Protein AF-A0A1E5QBR5-F1 (afdb_monomer_lite)

Radius of gyration: 16.61 Å; chains: 1; bounding box: 37×44×38 Å

Sequence (109 aa):
MLEKQGECTPYEKFAKGKNKALWAAMSADKEYLSYIQCTQPVDTIKASKIINVETKCDLKSGRCVARCGYDNGVTFNLRVKGSCETADRQKIDCQNDPKLCVATCEIYE

pLDDT: mean 74.71, std 17.91, range [34.16, 95.06]

Secondary structure (DSSP, 8-state):
-PPPTT----HHHHHHHHTTS-EEEE-TT--EEEEE-TTS-HHHHHT--EEEEEEEEETTTTEEEEEEEETTS-EEEEEEEEEEEETTSSEEE-SS-GGG--EEEEE--

Foldseek 3Di:
DDDDPPDDDDPVVVLVVPLVPFDFPADPPGDRWFGDRPPDDPVNVVPWAFFKWFKDADPVQQKIKIWTATPVGDIGIDIASWDKAAPVRGMDGQNVPSVSRDMDTDHDD

Structure (mmCIF, N/CA/C/O backbone):
data_AF-A0A1E5QBR5-F1
#
_entry.id   AF-A0A1E5QBR5-F1
#
loop_
_atom_site.group_PDB
_atom_site.id
_atom_site.type_symbol
_atom_site.label_atom_id
_atom_site.label_alt_id
_atom_site.label_comp_id
_atom_site.label_asym_id
_atom_site.label_entity_id
_atom_site.label_seq_id
_atom_site.pdbx_PDB_ins_code
_atom_site.Cartn_x
_atom_site.Cartn_y
_atom_site.Cartn_z
_atom_site.occupancy
_atom_site.B_iso_or_equiv
_atom_site.auth_seq_id
_atom_site.auth_comp_id
_atom_site.auth_asym_id
_atom_site.auth_atom_id
_atom_site.pdbx_PDB_model_num
ATOM 1 N N . MET A 1 1 ? 16.473 -16.269 -10.681 1.00 39.62 1 MET A N 1
ATOM 2 C CA . MET A 1 1 ? 16.249 -17.631 -11.204 1.00 39.62 1 MET A CA 1
ATOM 3 C C . MET A 1 1 ? 15.609 -17.455 -12.573 1.00 39.62 1 MET A C 1
ATOM 5 O O . MET A 1 1 ? 14.469 -17.018 -12.634 1.00 39.62 1 MET A O 1
ATOM 9 N N . LEU A 1 2 ? 16.392 -17.592 -13.644 1.00 46.22 2 LEU A N 1
ATOM 10 C CA . LEU A 1 2 ? 15.896 -17.512 -15.021 1.00 46.22 2 LEU A CA 1
ATOM 11 C C . LEU A 1 2 ? 15.186 -18.839 -15.319 1.00 46.22 2 LEU A C 1
ATOM 13 O O . LEU A 1 2 ? 15.788 -19.894 -15.135 1.00 46.22 2 LEU A O 1
ATOM 17 N N . GLU A 1 3 ? 13.904 -18.789 -15.678 1.00 52.97 3 GLU A N 1
ATOM 18 C CA . GLU A 1 3 ? 13.121 -19.979 -16.030 1.00 52.97 3 GLU A CA 1
ATOM 19 C C . GLU A 1 3 ? 13.752 -20.663 -17.257 1.00 52.97 3 GLU A C 1
ATOM 21 O O . GLU A 1 3 ? 14.070 -20.004 -18.250 1.00 52.97 3 GLU A O 1
ATOM 26 N N . LYS A 1 4 ? 13.995 -21.979 -17.167 1.00 55.38 4 LYS A N 1
ATOM 27 C CA . LYS A 1 4 ? 14.522 -22.785 -18.276 1.00 55.38 4 LYS A CA 1
ATOM 28 C C . LYS A 1 4 ? 13.496 -22.801 -19.412 1.00 55.38 4 LYS A C 1
ATOM 30 O O . LYS A 1 4 ? 12.326 -23.102 -19.195 1.00 55.38 4 LYS A O 1
ATOM 35 N N . GLN A 1 5 ? 13.943 -22.485 -20.624 1.00 52.06 5 GLN A N 1
ATOM 36 C CA . GLN A 1 5 ? 13.121 -22.552 -21.832 1.00 52.06 5 GLN A CA 1
ATOM 37 C C . GLN A 1 5 ? 12.632 -23.996 -22.037 1.00 52.06 5 GLN A C 1
ATOM 39 O O . GLN A 1 5 ? 13.453 -24.897 -22.187 1.00 52.06 5 GLN A O 1
ATOM 44 N N . GLY A 1 6 ? 11.311 -24.210 -22.022 1.00 60.44 6 GLY A N 1
ATOM 45 C CA . GLY A 1 6 ? 10.685 -25.497 -22.361 1.00 60.44 6 GLY A CA 1
ATOM 46 C C . GLY A 1 6 ? 9.744 -26.097 -21.312 1.00 60.44 6 GLY A C 1
ATOM 47 O O . GLY A 1 6 ? 9.021 -27.032 -21.637 1.00 60.44 6 GLY A O 1
ATOM 48 N N . GLU A 1 7 ? 9.687 -25.564 -20.089 1.00 64.31 7 GLU A N 1
ATOM 49 C CA . GLU A 1 7 ? 8.712 -26.009 -19.084 1.00 64.31 7 GLU A CA 1
ATOM 50 C C . GLU A 1 7 ? 7.509 -25.057 -19.039 1.00 64.31 7 GLU A C 1
ATOM 52 O O . GLU A 1 7 ? 7.641 -23.864 -18.752 1.00 64.31 7 GLU A O 1
ATOM 57 N N . CYS A 1 8 ? 6.309 -25.576 -19.315 1.00 65.06 8 CYS A N 1
ATOM 58 C CA . CYS A 1 8 ? 5.078 -24.824 -19.103 1.00 65.06 8 CYS A CA 1
ATOM 59 C C . CYS A 1 8 ? 4.871 -24.616 -17.597 1.00 65.06 8 CYS A C 1
ATOM 61 O O . CYS A 1 8 ? 4.584 -25.555 -16.856 1.00 65.06 8 CYS A O 1
ATOM 63 N N . THR A 1 9 ? 4.994 -23.372 -17.136 1.00 70.44 9 THR A N 1
ATOM 64 C CA . THR A 1 9 ? 4.626 -23.018 -15.763 1.00 70.44 9 THR A CA 1
ATOM 65 C C . THR A 1 9 ? 3.108 -23.160 -15.596 1.00 70.44 9 THR A C 1
ATOM 67 O O . THR A 1 9 ? 2.373 -22.629 -16.434 1.00 70.44 9 THR A O 1
ATOM 70 N N . PRO A 1 10 ? 2.609 -23.821 -14.528 1.00 77.50 10 PRO A N 1
ATOM 71 C CA . PRO A 1 10 ? 1.178 -23.876 -14.245 1.00 77.50 10 PRO A CA 1
ATOM 72 C C . PRO A 1 10 ? 0.574 -22.474 -14.264 1.00 77.50 10 PRO A C 1
ATOM 74 O O . PRO A 1 10 ? 1.153 -21.555 -13.676 1.00 77.50 10 PRO A O 1
ATOM 77 N N . TYR A 1 11 ? -0.579 -22.304 -14.918 1.00 68.88 11 TYR A N 1
ATOM 78 C CA . TYR A 1 11 ? -1.194 -20.988 -15.123 1.00 68.88 11 TYR A CA 1
ATOM 79 C C . TYR A 1 11 ? -1.306 -20.187 -13.820 1.00 68.88 11 TYR A C 1
ATOM 81 O O . TYR A 1 11 ? -0.980 -19.009 -13.797 1.00 68.88 11 TYR A O 1
ATOM 89 N N . GLU A 1 12 ? -1.647 -20.831 -12.705 1.00 63.78 12 GLU A N 1
ATOM 90 C CA . GLU A 1 12 ? -1.729 -20.204 -11.379 1.00 63.78 12 GLU A CA 1
ATOM 91 C C . GLU A 1 12 ? -0.381 -19.651 -10.888 1.00 63.78 12 GLU A C 1
ATOM 93 O O . GLU A 1 12 ? -0.315 -18.569 -10.303 1.00 63.78 12 GLU A O 1
ATOM 98 N N . LYS A 1 13 ? 0.717 -20.375 -11.132 1.00 67.12 13 LYS A N 1
ATOM 99 C CA . LYS A 1 13 ? 2.078 -19.965 -10.755 1.00 67.12 13 LYS A CA 1
ATOM 100 C C . LYS A 1 13 ? 2.588 -18.855 -11.676 1.00 67.12 13 LYS A C 1
ATOM 102 O O . LYS A 1 13 ? 3.185 -17.892 -11.195 1.00 67.12 13 LYS A O 1
ATOM 107 N N . PHE A 1 14 ? 2.282 -18.943 -12.969 1.00 65.88 14 PHE A N 1
ATOM 108 C CA . PHE A 1 14 ? 2.551 -17.892 -13.949 1.00 65.88 14 PHE A CA 1
ATOM 109 C C . PHE A 1 14 ? 1.774 -16.614 -13.612 1.00 65.88 14 PHE A C 1
ATOM 111 O O . PHE A 1 14 ? 2.366 -15.541 -13.527 1.00 65.88 14 PHE A O 1
ATOM 118 N N . ALA A 1 15 ? 0.476 -16.732 -13.328 1.00 61.41 15 ALA A N 1
ATOM 119 C CA . ALA A 1 15 ? -0.392 -15.634 -12.925 1.00 61.41 15 ALA A CA 1
ATOM 120 C C . ALA A 1 15 ? 0.103 -14.986 -11.628 1.00 61.41 15 ALA A C 1
ATOM 122 O O . ALA A 1 15 ? 0.227 -13.770 -11.584 1.00 61.41 15 ALA A O 1
ATOM 123 N N . LYS A 1 16 ? 0.513 -15.753 -10.607 1.00 60.09 16 LYS A N 1
ATOM 124 C CA . LYS A 1 16 ? 1.165 -15.200 -9.398 1.00 60.09 16 LYS A CA 1
ATOM 125 C C . LYS A 1 16 ? 2.464 -14.437 -9.707 1.00 60.09 16 LYS A C 1
ATOM 127 O O . LYS A 1 16 ? 2.769 -13.448 -9.044 1.00 60.09 16 LYS A O 1
ATOM 132 N N . GLY A 1 17 ? 3.236 -14.876 -10.703 1.00 58.84 17 GLY A N 1
ATOM 133 C CA . GLY A 1 17 ? 4.472 -14.213 -11.133 1.00 58.84 17 GLY A CA 1
ATOM 134 C C . GLY A 1 17 ? 4.254 -12.960 -11.993 1.00 58.84 17 GLY A C 1
ATOM 135 O O . GLY A 1 17 ? 5.011 -11.995 -11.866 1.00 58.84 17 GLY A O 1
ATOM 136 N N . LYS A 1 18 ? 3.224 -12.967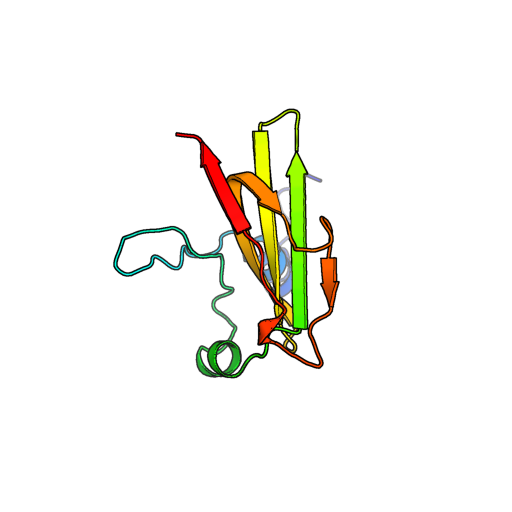 -12.850 1.00 54.19 18 LYS A N 1
ATOM 137 C CA . LYS A 1 18 ? 2.925 -11.934 -13.859 1.00 54.19 18 LYS A CA 1
ATOM 138 C C . LYS A 1 18 ? 1.820 -10.954 -13.471 1.00 54.19 18 LYS A C 1
ATOM 140 O O . LYS A 1 18 ? 1.881 -9.828 -13.948 1.00 54.19 18 LYS A O 1
ATOM 145 N N . ASN A 1 19 ? 0.949 -11.269 -12.507 1.00 49.81 19 ASN A N 1
ATOM 146 C CA . ASN A 1 19 ? 0.094 -10.292 -11.802 1.00 49.81 19 ASN A CA 1
ATOM 147 C C . ASN A 1 19 ? 0.909 -9.295 -10.950 1.00 49.81 19 ASN A C 1
ATOM 149 O O . ASN A 1 19 ? 0.363 -8.579 -10.121 1.00 49.81 19 ASN A O 1
ATOM 153 N N . LYS A 1 20 ? 2.229 -9.227 -11.156 1.00 48.19 20 LYS A N 1
ATOM 154 C CA . LYS A 1 20 ? 3.066 -8.081 -10.798 1.00 48.19 20 LYS A CA 1
ATOM 155 C C . LYS A 1 20 ? 2.962 -6.929 -11.809 1.00 48.19 20 LYS A C 1
ATOM 157 O O . LYS A 1 20 ? 3.353 -5.817 -11.473 1.00 48.19 20 LYS A O 1
ATOM 162 N N . ALA A 1 21 ? 2.474 -7.178 -13.030 1.00 41.97 21 ALA A N 1
ATOM 163 C CA . ALA A 1 21 ? 2.161 -6.149 -14.021 1.00 41.97 21 ALA A CA 1
ATOM 164 C C . ALA A 1 21 ? 0.743 -5.645 -13.756 1.00 41.97 21 ALA A C 1
ATOM 166 O O . ALA A 1 21 ? -0.258 -6.114 -14.289 1.00 41.97 21 ALA A O 1
ATOM 167 N N . LEU A 1 22 ? 0.702 -4.752 -12.791 1.00 44.25 22 LEU A N 1
ATOM 168 C CA . LEU A 1 22 ? -0.484 -4.261 -12.143 1.00 44.25 22 LEU A CA 1
ATOM 169 C C . LEU A 1 22 ? -0.980 -3.039 -12.931 1.00 44.25 22 LEU A C 1
ATOM 171 O O . LEU A 1 22 ? -0.204 -2.134 -13.247 1.00 44.25 22 LEU A O 1
ATOM 175 N N . TRP A 1 23 ? -2.256 -3.037 -13.306 1.00 37.03 23 TRP A N 1
ATOM 176 C CA . TRP A 1 23 ? -2.849 -1.916 -14.033 1.00 37.03 23 TRP A CA 1
ATOM 177 C C . TRP A 1 23 ? -2.795 -0.664 -13.155 1.00 37.03 23 TRP A C 1
ATOM 179 O O . TRP A 1 23 ? -3.110 -0.731 -11.966 1.00 37.03 23 TRP A O 1
ATOM 189 N N . ALA A 1 24 ? -2.371 0.461 -13.734 1.00 39.06 24 ALA A N 1
ATOM 190 C CA . ALA A 1 24 ? -2.408 1.751 -13.065 1.00 39.06 24 ALA A CA 1
ATOM 191 C C . ALA A 1 24 ? -3.873 2.140 -12.840 1.00 39.06 24 ALA A C 1
ATOM 193 O O . ALA A 1 24 ? -4.583 2.460 -13.794 1.00 39.06 24 ALA A O 1
ATOM 194 N N . ALA A 1 25 ? -4.337 2.117 -11.591 1.00 41.25 25 ALA A N 1
ATOM 195 C CA . ALA A 1 25 ? -5.522 2.885 -11.240 1.00 41.25 25 ALA A CA 1
ATOM 196 C C . ALA A 1 25 ? -5.125 4.365 -11.349 1.00 41.25 25 ALA A C 1
ATOM 198 O O . ALA A 1 25 ? -4.333 4.847 -10.542 1.00 41.25 25 ALA A O 1
ATOM 199 N N . MET A 1 26 ? -5.584 5.047 -12.399 1.00 34.16 26 MET A N 1
ATOM 200 C CA . MET A 1 26 ? -5.391 6.488 -12.560 1.00 34.16 26 MET A CA 1
ATOM 201 C C . MET A 1 26 ? -6.549 7.213 -11.873 1.00 34.16 26 MET A C 1
ATOM 203 O O . MET A 1 26 ? -7.708 6.856 -12.093 1.00 34.16 26 MET A O 1
ATOM 207 N N . SER A 1 27 ? -6.249 8.212 -11.039 1.00 41.59 27 SER A N 1
ATOM 208 C CA . SER A 1 27 ? -7.270 9.161 -10.575 1.00 41.59 27 SER A CA 1
ATOM 209 C C . SER A 1 27 ? -7.849 9.944 -11.765 1.00 41.59 27 SER A C 1
ATOM 211 O O . SER A 1 27 ? -7.303 9.903 -12.873 1.00 41.59 27 SER A O 1
ATOM 213 N N . ALA A 1 28 ? -8.939 10.689 -11.553 1.00 39.41 28 ALA A N 1
ATOM 214 C CA . ALA A 1 28 ? -9.446 11.632 -12.559 1.00 39.41 28 ALA A CA 1
ATOM 215 C C . ALA A 1 28 ? -8.356 12.626 -13.022 1.00 39.41 28 ALA A C 1
ATOM 217 O O . ALA A 1 28 ? -8.334 13.025 -14.186 1.00 39.41 28 ALA A O 1
ATOM 218 N N . ASP A 1 29 ? -7.393 12.910 -12.140 1.00 45.94 29 ASP A N 1
ATOM 219 C CA . ASP A 1 29 ? -6.250 13.799 -12.356 1.00 45.94 29 ASP A CA 1
ATOM 220 C C . ASP A 1 29 ? -4.997 13.074 -12.874 1.00 45.94 29 ASP A C 1
ATOM 222 O O . ASP A 1 29 ? -3.910 13.643 -12.918 1.00 45.94 29 ASP A O 1
ATOM 226 N N . LYS A 1 30 ? -5.140 11.818 -13.318 1.00 44.16 30 LYS A N 1
ATOM 227 C CA . LYS A 1 30 ? -4.072 10.998 -13.916 1.00 44.16 30 LYS A CA 1
ATOM 228 C C . LYS A 1 30 ? -2.927 10.628 -12.968 1.00 44.16 30 LYS A C 1
ATOM 230 O O . LYS A 1 30 ? -1.880 10.175 -13.433 1.00 44.16 30 LYS A O 1
ATOM 235 N N . GLU A 1 31 ? -3.129 10.733 -11.660 1.00 45.41 31 GLU A N 1
ATOM 236 C CA . GLU A 1 31 ? -2.145 10.273 -10.686 1.00 45.41 31 GLU A CA 1
ATOM 237 C C . GLU A 1 31 ? -2.166 8.752 -10.577 1.00 45.41 31 GLU A C 1
ATOM 239 O O . GLU A 1 31 ? -3.220 8.111 -10.553 1.00 45.41 31 GLU A O 1
ATOM 244 N N . TYR A 1 32 ? -0.977 8.163 -10.519 1.00 44.59 32 TYR A N 1
ATOM 245 C CA . TYR A 1 32 ? -0.803 6.736 -10.318 1.00 44.59 32 TYR A CA 1
ATOM 246 C C . TYR A 1 32 ? -1.159 6.382 -8.864 1.00 44.59 32 TYR A C 1
ATOM 248 O O . TYR A 1 32 ? -0.420 6.716 -7.941 1.00 44.59 32 TYR A O 1
ATOM 256 N N . LEU A 1 33 ? -2.293 5.708 -8.654 1.00 50.22 33 LEU A N 1
ATOM 257 C CA . LEU A 1 33 ? -2.794 5.421 -7.307 1.00 50.22 33 LEU A CA 1
ATOM 258 C C . LEU A 1 33 ? -2.199 4.136 -6.752 1.00 50.22 33 LEU A C 1
ATOM 260 O O . LEU A 1 33 ? -1.688 4.093 -5.635 1.00 50.22 33 LEU A O 1
ATOM 264 N N . SER A 1 34 ? -2.310 3.055 -7.518 1.00 48.81 34 SER A N 1
ATOM 265 C CA . SER A 1 34 ? -1.855 1.751 -7.081 1.00 48.81 34 SER A CA 1
ATOM 266 C C . SER A 1 34 ? -1.978 0.711 -8.185 1.00 48.81 34 SER A C 1
ATOM 268 O O . SER A 1 34 ? -2.313 0.975 -9.339 1.00 48.81 34 SER A O 1
ATOM 270 N N . TYR A 1 35 ? -1.703 -0.503 -7.757 1.00 52.34 35 TYR A N 1
ATOM 271 C CA . TYR A 1 35 ? -1.549 -1.688 -8.528 1.00 52.34 35 TYR A CA 1
ATOM 272 C C . TYR A 1 35 ? -2.587 -2.708 -8.028 1.00 52.34 35 TYR A C 1
ATOM 274 O O . TYR A 1 35 ? -2.484 -3.162 -6.888 1.00 52.34 35 TYR A O 1
ATOM 282 N N . ILE A 1 36 ? -3.588 -3.048 -8.849 1.00 57.75 36 ILE A N 1
ATOM 283 C CA . ILE A 1 36 ? -4.708 -3.931 -8.465 1.00 57.75 36 ILE A CA 1
ATOM 284 C C . ILE A 1 36 ? -4.660 -5.223 -9.282 1.00 57.75 36 ILE A C 1
ATOM 286 O O . ILE A 1 36 ? -4.490 -5.192 -10.501 1.00 57.75 36 ILE A O 1
ATOM 290 N N . GLN A 1 37 ? -4.821 -6.370 -8.620 1.00 57.59 37 GLN A N 1
ATOM 291 C CA . GLN A 1 37 ? -4.961 -7.657 -9.296 1.00 57.59 37 GLN A CA 1
ATOM 292 C C . GLN A 1 37 ? -6.382 -7.780 -9.876 1.00 57.59 37 GLN A C 1
ATOM 294 O O . GLN A 1 37 ? -7.365 -7.676 -9.148 1.00 57.59 37 GLN A O 1
ATOM 299 N N . CYS A 1 38 ? -6.503 -8.048 -11.182 1.00 56.62 38 CYS A N 1
ATOM 300 C CA . CYS A 1 38 ? -7.789 -8.084 -11.901 1.00 56.62 38 CYS A CA 1
ATOM 301 C C . CYS A 1 38 ? -8.776 -9.164 -11.419 1.00 56.62 38 CYS A C 1
ATOM 303 O O . CYS A 1 38 ? -9.920 -9.184 -11.858 1.00 56.62 38 CYS A O 1
ATOM 305 N N . THR A 1 39 ? -8.345 -10.084 -10.554 1.00 66.12 39 THR A N 1
ATOM 306 C CA . THR A 1 39 ? -9.200 -11.145 -10.006 1.00 66.12 39 THR A CA 1
ATOM 307 C C . THR A 1 39 ? -9.904 -10.742 -8.711 1.00 66.12 39 THR A C 1
ATOM 309 O O . THR A 1 39 ? -10.735 -11.511 -8.239 1.00 66.12 39 THR A O 1
ATOM 312 N N . GLN A 1 40 ? -9.574 -9.594 -8.101 1.00 70.38 40 GLN A N 1
ATOM 313 C CA . GLN A 1 40 ? -10.336 -9.098 -6.953 1.00 70.38 40 GLN A CA 1
ATOM 314 C C . GLN A 1 40 ? -11.613 -8.395 -7.439 1.00 70.38 40 GLN A C 1
ATOM 316 O O . GLN A 1 40 ? -11.515 -7.432 -8.205 1.00 70.38 40 GLN A O 1
ATOM 321 N N . PRO A 1 41 ? -12.806 -8.812 -6.976 1.00 81.19 41 PRO A N 1
ATOM 322 C CA . PRO A 1 41 ? -14.034 -8.080 -7.251 1.00 81.19 41 PRO A CA 1
ATOM 323 C C . PRO A 1 41 ? -13.949 -6.648 -6.713 1.00 81.19 41 PRO A C 1
ATOM 325 O O . PRO A 1 41 ? -13.495 -6.419 -5.589 1.00 81.19 41 PRO A O 1
ATOM 328 N N . VAL A 1 42 ? -14.432 -5.681 -7.497 1.00 78.81 42 VAL A N 1
ATOM 329 C CA . VAL A 1 42 ? -14.446 -4.256 -7.117 1.00 78.81 42 VAL A CA 1
ATOM 330 C C . VAL A 1 42 ? -15.164 -4.046 -5.784 1.00 78.81 42 VAL A C 1
ATOM 332 O O . VAL A 1 42 ? -14.691 -3.281 -4.946 1.00 78.81 42 VAL A O 1
ATOM 335 N N . ASP A 1 43 ? -16.260 -4.766 -5.555 1.00 83.81 43 ASP A N 1
ATOM 336 C CA . ASP A 1 43 ? -17.038 -4.658 -4.320 1.00 83.81 43 ASP A CA 1
ATOM 337 C C . ASP A 1 43 ? -16.252 -5.145 -3.096 1.00 83.81 43 ASP A C 1
ATOM 339 O O . ASP A 1 43 ? -16.350 -4.551 -2.026 1.00 83.81 43 ASP A O 1
ATOM 343 N N . THR A 1 44 ? -15.387 -6.152 -3.256 1.00 82.44 44 THR A N 1
ATOM 344 C CA . THR A 1 44 ? -14.485 -6.619 -2.191 1.00 82.44 44 THR A CA 1
ATOM 345 C C . THR A 1 44 ? -13.438 -5.569 -1.831 1.00 82.44 44 THR A C 1
ATOM 347 O O . THR A 1 44 ? -13.077 -5.439 -0.664 1.00 82.44 44 THR A O 1
ATOM 350 N N . ILE A 1 45 ? -12.950 -4.807 -2.813 1.00 82.44 45 ILE A N 1
ATOM 351 C CA . ILE A 1 45 ? -12.008 -3.709 -2.568 1.00 82.44 45 ILE A CA 1
ATOM 352 C C . ILE A 1 45 ? -12.732 -2.546 -1.882 1.00 82.44 45 ILE A C 1
ATOM 354 O O . ILE A 1 45 ? -12.242 -2.022 -0.887 1.00 82.44 45 ILE A O 1
ATOM 358 N N . LYS A 1 46 ? -13.923 -2.169 -2.358 1.00 82.00 46 LYS A N 1
ATOM 359 C CA . LYS A 1 46 ? -14.718 -1.075 -1.774 1.00 82.00 46 LYS A CA 1
ATOM 360 C C . LYS A 1 46 ? -15.186 -1.357 -0.346 1.00 82.00 46 LYS A C 1
ATOM 362 O O . LYS A 1 46 ? -15.293 -0.426 0.441 1.00 82.00 46 LYS A O 1
ATOM 367 N N . ALA A 1 47 ? -15.475 -2.616 -0.023 1.00 88.88 47 ALA A N 1
ATOM 368 C CA . ALA A 1 47 ? -15.889 -3.024 1.317 1.00 88.88 47 ALA A CA 1
ATOM 369 C C . ALA A 1 47 ? -14.714 -3.186 2.299 1.00 88.88 47 ALA A C 1
ATOM 371 O O . ALA A 1 47 ? -14.947 -3.361 3.495 1.00 88.88 47 ALA A O 1
ATOM 372 N N . SER A 1 48 ? -13.472 -3.162 1.804 1.00 87.75 48 SER A N 1
ATOM 373 C CA . SER A 1 48 ? -12.286 -3.395 2.625 1.00 87.75 48 SER A CA 1
ATOM 374 C C . SER A 1 48 ? -12.031 -2.266 3.616 1.00 87.75 48 SER A C 1
ATOM 376 O O . SER A 1 48 ? -12.242 -1.087 3.318 1.00 87.75 48 SER A O 1
ATOM 378 N N . LYS A 1 49 ? -11.559 -2.629 4.809 1.00 91.19 49 LYS A N 1
ATOM 379 C CA . LYS A 1 49 ? -11.224 -1.676 5.869 1.00 91.19 49 LYS A CA 1
ATOM 380 C C . LYS A 1 49 ? -9.721 -1.603 6.027 1.00 91.19 49 LYS A C 1
ATOM 382 O O . LYS A 1 49 ? -9.051 -2.629 6.126 1.00 91.19 49 LYS A O 1
ATOM 387 N N . ILE A 1 50 ? -9.198 -0.384 6.064 1.00 91.88 50 ILE A N 1
ATOM 388 C CA . ILE A 1 50 ? -7.791 -0.154 6.367 1.00 91.88 50 ILE A CA 1
ATOM 389 C C . ILE A 1 50 ? -7.518 -0.557 7.822 1.00 91.88 50 ILE A C 1
ATOM 391 O O . ILE A 1 50 ? -8.306 -0.255 8.717 1.00 91.88 50 ILE A O 1
ATOM 395 N N . ILE A 1 51 ? -6.425 -1.283 8.039 1.00 95.06 51 ILE A N 1
ATOM 396 C CA . ILE A 1 51 ? -6.035 -1.815 9.354 1.00 95.06 51 ILE A CA 1
ATOM 397 C C . ILE A 1 51 ? -4.622 -1.396 9.754 1.00 95.06 51 ILE A C 1
ATOM 399 O O . ILE A 1 51 ? -4.284 -1.419 10.931 1.00 95.06 51 ILE A O 1
ATOM 403 N N . ASN A 1 52 ? -3.778 -1.018 8.793 1.00 93.75 52 ASN A N 1
ATOM 404 C CA . ASN A 1 52 ? -2.462 -0.471 9.085 1.00 93.75 52 ASN A CA 1
ATOM 405 C C . ASN A 1 52 ? -1.952 0.435 7.966 1.00 93.75 52 ASN A C 1
ATOM 407 O O . ASN A 1 52 ? -2.333 0.289 6.801 1.00 93.75 52 ASN A O 1
ATOM 411 N N . VAL A 1 53 ? -1.033 1.323 8.331 1.00 93.44 53 VAL A N 1
ATOM 412 C CA . VAL A 1 53 ? -0.212 2.085 7.390 1.00 93.44 53 VAL A CA 1
ATOM 413 C C . VAL A 1 53 ? 1.257 1.997 7.796 1.00 93.44 53 VAL A C 1
ATOM 415 O O . VAL A 1 53 ? 1.569 2.046 8.980 1.00 93.44 53 VAL A O 1
ATOM 418 N N . GLU A 1 54 ? 2.162 1.838 6.833 1.00 93.38 54 GLU A N 1
ATOM 419 C CA . GLU A 1 54 ? 3.614 1.775 7.042 1.00 93.38 54 GLU A CA 1
ATOM 420 C C . GLU A 1 54 ? 4.336 2.670 6.033 1.00 93.38 54 GLU A C 1
ATOM 422 O O . GLU A 1 54 ? 4.037 2.629 4.839 1.00 93.38 54 GLU A O 1
ATOM 427 N N . THR A 1 55 ? 5.347 3.416 6.478 1.00 91.12 55 THR A N 1
ATOM 428 C CA . THR A 1 55 ? 6.244 4.165 5.587 1.00 91.12 55 THR A CA 1
ATOM 429 C C . THR A 1 55 ? 7.653 3.584 5.579 1.00 91.12 55 THR A C 1
ATOM 431 O O . THR A 1 55 ? 8.212 3.245 6.619 1.00 91.12 55 THR A O 1
ATOM 434 N N . LYS A 1 56 ? 8.267 3.493 4.395 1.00 90.06 56 LYS A N 1
ATOM 435 C CA . LYS A 1 56 ? 9.666 3.079 4.224 1.00 90.06 56 LYS A CA 1
ATOM 436 C C . LYS A 1 56 ? 10.371 3.973 3.215 1.00 90.06 56 LYS A C 1
ATOM 438 O O . LYS A 1 56 ? 9.959 4.029 2.059 1.00 90.06 56 LYS A O 1
ATOM 443 N N . CYS A 1 57 ? 11.478 4.572 3.633 1.00 87.81 57 CYS A N 1
ATOM 444 C CA . CYS A 1 57 ? 12.307 5.435 2.801 1.00 87.81 57 CYS A CA 1
ATOM 445 C C . CYS A 1 57 ? 13.674 4.810 2.520 1.00 87.81 57 CYS A C 1
ATOM 447 O O . CYS A 1 57 ? 14.312 4.249 3.410 1.00 87.81 57 CYS A O 1
ATOM 449 N N . ASP A 1 58 ? 14.122 4.908 1.272 1.00 87.38 58 ASP A N 1
ATOM 450 C CA . ASP A 1 58 ? 15.487 4.610 0.859 1.00 87.38 58 ASP A CA 1
ATOM 451 C C . ASP A 1 58 ? 16.245 5.921 0.639 1.00 87.38 58 ASP A C 1
ATOM 453 O O . ASP A 1 58 ? 16.103 6.587 -0.388 1.00 87.38 58 ASP A O 1
ATOM 457 N N . LEU A 1 59 ? 17.085 6.262 1.616 1.00 81.75 59 LEU A N 1
ATOM 458 C CA . LEU A 1 59 ? 17.876 7.491 1.621 1.00 81.75 59 LEU A CA 1
ATOM 459 C C . LEU A 1 59 ? 18.890 7.555 0.470 1.00 81.75 59 LEU A C 1
ATOM 461 O O . LEU A 1 59 ? 19.291 8.647 0.084 1.00 81.75 59 LEU A O 1
ATOM 465 N N . LYS A 1 60 ? 19.305 6.413 -0.100 1.00 84.12 60 LYS A N 1
ATOM 466 C CA . LYS A 1 60 ? 20.263 6.403 -1.217 1.00 84.12 60 LYS A CA 1
ATOM 467 C C . LYS A 1 60 ? 19.608 6.789 -2.536 1.00 84.12 60 LYS A C 1
ATOM 469 O O . LYS A 1 60 ? 20.236 7.452 -3.353 1.00 84.12 60 LYS A O 1
ATOM 474 N N . SER A 1 61 ? 18.371 6.349 -2.759 1.00 84.44 61 SER A N 1
ATOM 475 C CA . SER A 1 61 ? 17.622 6.672 -3.979 1.00 84.44 61 SER A CA 1
ATOM 476 C C . SER A 1 61 ? 16.706 7.889 -3.831 1.00 84.44 61 SER A C 1
ATOM 478 O O . SER A 1 61 ? 16.166 8.354 -4.835 1.00 84.44 61 SER A O 1
ATOM 480 N N . GLY A 1 62 ? 16.520 8.397 -2.606 1.00 85.31 62 GLY A N 1
ATOM 481 C CA . GLY A 1 62 ? 15.582 9.480 -2.300 1.00 85.31 62 GLY A CA 1
ATOM 482 C C . GLY A 1 62 ? 14.124 9.076 -2.529 1.00 85.31 62 GLY A C 1
ATOM 483 O O . GLY A 1 62 ? 13.287 9.925 -2.827 1.00 85.31 62 GLY A O 1
ATOM 484 N N . ARG A 1 63 ? 13.822 7.772 -2.483 1.00 86.31 63 ARG A N 1
ATOM 485 C CA . ARG A 1 63 ? 12.482 7.237 -2.745 1.00 86.31 63 ARG A CA 1
ATOM 486 C C . ARG A 1 63 ? 11.848 6.739 -1.463 1.00 86.31 63 ARG A C 1
ATOM 488 O O . ARG A 1 63 ? 12.448 5.945 -0.739 1.00 86.31 63 ARG A O 1
ATOM 495 N N . CYS A 1 64 ? 10.598 7.115 -1.250 1.00 87.62 64 CYS A N 1
ATOM 496 C CA . CYS A 1 64 ? 9.784 6.613 -0.158 1.00 87.62 64 CYS A CA 1
ATOM 497 C C . CYS A 1 64 ? 8.577 5.843 -0.678 1.00 87.62 64 CYS A C 1
ATOM 499 O O . CYS A 1 64 ? 8.113 6.021 -1.807 1.00 87.62 64 CYS A O 1
ATOM 501 N N . VAL A 1 65 ? 8.093 4.935 0.161 1.00 86.50 65 VAL A N 1
ATOM 502 C CA . VAL A 1 65 ? 6.892 4.147 -0.077 1.00 86.50 65 VAL A CA 1
ATOM 503 C C . VAL A 1 65 ? 6.006 4.235 1.152 1.00 86.50 65 VAL A C 1
ATOM 505 O O . VAL A 1 65 ? 6.460 3.879 2.238 1.00 86.50 65 VAL A O 1
ATOM 508 N N . ALA A 1 66 ? 4.752 4.636 0.968 1.00 89.12 66 ALA A N 1
ATOM 509 C CA . ALA A 1 66 ? 3.690 4.453 1.949 1.00 89.12 66 ALA A CA 1
ATOM 510 C C . ALA A 1 66 ? 2.854 3.226 1.557 1.00 89.12 66 ALA A C 1
ATOM 512 O O . ALA A 1 66 ? 2.473 3.073 0.393 1.00 89.12 66 ALA A O 1
ATOM 513 N N . ARG A 1 67 ? 2.604 2.327 2.510 1.00 89.62 67 ARG A N 1
ATOM 514 C CA . ARG A 1 67 ? 1.821 1.100 2.334 1.00 89.62 67 ARG A CA 1
ATOM 515 C C . ARG A 1 67 ? 0.589 1.155 3.214 1.00 89.62 67 ARG A C 1
ATOM 517 O O . ARG A 1 67 ? 0.734 1.250 4.424 1.00 89.62 67 ARG A O 1
ATOM 524 N N . CYS A 1 68 ? -0.588 1.022 2.621 1.00 89.81 68 CYS A N 1
ATOM 525 C CA . CYS A 1 68 ? -1.856 0.925 3.335 1.00 89.81 68 CYS A CA 1
ATOM 526 C C . CYS A 1 68 ? -2.362 -0.515 3.239 1.00 89.81 68 CYS A C 1
ATOM 528 O O . CYS A 1 68 ? -2.651 -0.987 2.136 1.00 89.81 68 CYS A O 1
ATOM 530 N N . GLY A 1 69 ? -2.430 -1.213 4.370 1.00 89.50 69 GLY A N 1
ATOM 531 C CA . GLY A 1 69 ? -2.903 -2.592 4.467 1.00 89.50 69 GLY A CA 1
ATOM 532 C C . GLY A 1 69 ? -4.372 -2.666 4.877 1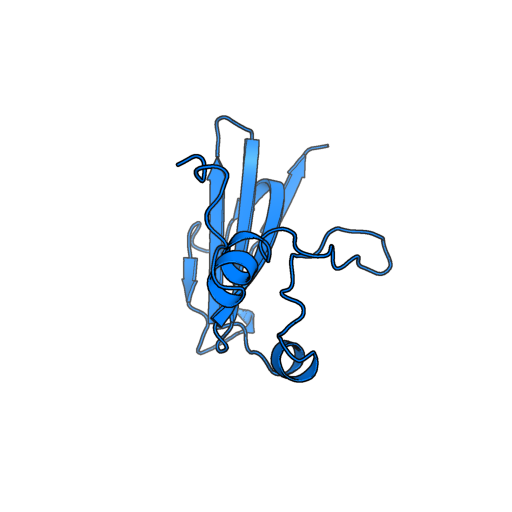.00 89.50 69 GLY A C 1
ATOM 533 O O . GLY A 1 69 ? -4.805 -1.932 5.767 1.00 89.50 69 GLY A O 1
ATOM 534 N N . TYR A 1 70 ? -5.115 -3.575 4.247 1.00 90.62 70 TYR A N 1
ATOM 535 C CA . TYR A 1 70 ? -6.551 -3.768 4.443 1.00 90.62 70 TYR A CA 1
ATOM 536 C C . TYR A 1 70 ? -6.863 -5.166 4.991 1.00 90.62 70 TYR A C 1
ATOM 538 O O . TYR A 1 70 ? -6.099 -6.115 4.805 1.00 90.62 70 TYR A O 1
ATOM 546 N N . ASP A 1 71 ? -7.997 -5.289 5.674 1.00 90.44 71 ASP A N 1
ATOM 547 C CA . ASP A 1 71 ? -8.477 -6.507 6.343 1.00 90.44 71 ASP A CA 1
ATOM 548 C C . ASP A 1 71 ? -8.660 -7.721 5.416 1.00 90.44 71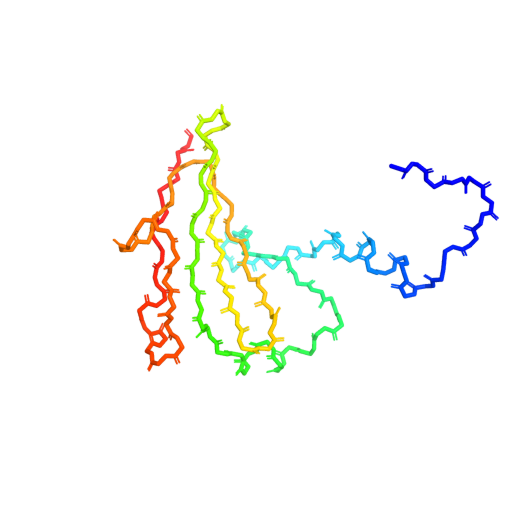 ASP A C 1
ATOM 550 O O . ASP A 1 71 ? -8.497 -8.865 5.836 1.00 90.44 71 ASP A O 1
ATOM 554 N N . ASN A 1 72 ? -8.931 -7.484 4.136 1.00 85.06 72 ASN A N 1
ATOM 555 C CA . ASN A 1 72 ? -9.039 -8.510 3.099 1.00 85.06 72 ASN A CA 1
ATOM 556 C C . ASN A 1 72 ? -7.677 -8.951 2.510 1.00 85.06 72 ASN A C 1
ATOM 558 O O . ASN A 1 72 ? -7.642 -9.683 1.518 1.00 85.06 72 ASN A O 1
ATOM 562 N N . GLY A 1 73 ? -6.560 -8.487 3.080 1.00 82.00 73 GLY A N 1
ATOM 563 C CA . GLY A 1 73 ? -5.200 -8.799 2.634 1.00 82.00 73 GLY A CA 1
ATOM 564 C C . GLY A 1 73 ? -4.705 -7.968 1.446 1.00 82.00 73 GLY A C 1
ATOM 565 O O . GLY A 1 73 ? -3.598 -8.209 0.961 1.00 82.00 73 GLY A O 1
ATOM 566 N N . VAL A 1 74 ? -5.488 -6.996 0.963 1.00 81.44 74 VAL A N 1
ATOM 567 C CA . VAL A 1 74 ? -5.043 -6.040 -0.060 1.00 81.44 74 VAL A CA 1
ATOM 568 C C . VAL A 1 74 ? -4.075 -5.029 0.556 1.00 81.44 74 VAL A C 1
ATOM 570 O O . VAL A 1 74 ? -4.288 -4.532 1.661 1.00 81.44 74 VAL A O 1
ATOM 573 N N . THR A 1 75 ? -3.028 -4.682 -0.196 1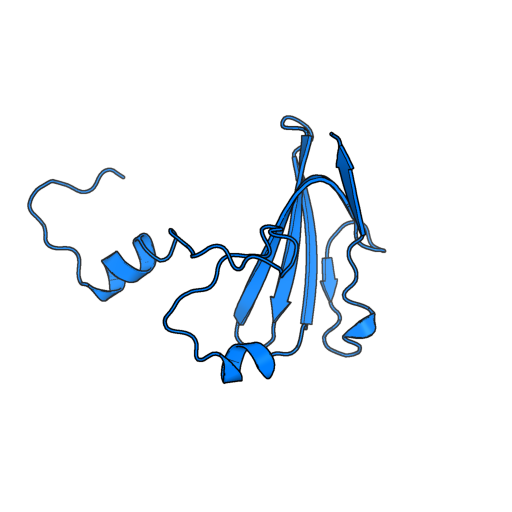.00 83.69 75 THR A N 1
ATOM 574 C CA . THR A 1 75 ? -2.089 -3.617 0.172 1.00 83.69 75 THR A CA 1
ATOM 575 C C . THR A 1 75 ? -1.955 -2.616 -0.965 1.00 83.69 75 THR A C 1
ATOM 577 O O . THR A 1 75 ? -1.431 -2.942 -2.034 1.00 83.69 75 THR A O 1
ATOM 580 N N . PHE A 1 76 ? -2.350 -1.371 -0.716 1.00 83.38 76 PHE A N 1
ATOM 581 C CA . PHE A 1 76 ? -2.079 -0.259 -1.622 1.00 83.38 76 PHE A CA 1
ATOM 582 C C . PHE A 1 76 ? -0.721 0.364 -1.310 1.00 83.38 76 PHE A C 1
ATOM 584 O O . PHE A 1 76 ? -0.325 0.464 -0.153 1.00 83.38 76 PHE A O 1
ATOM 591 N N . ASN A 1 77 ? 0.022 0.742 -2.351 1.00 84.44 77 ASN A N 1
ATOM 592 C CA . ASN A 1 77 ? 1.363 1.303 -2.219 1.00 84.44 77 ASN A CA 1
ATOM 593 C C . ASN A 1 77 ? 1.445 2.614 -3.003 1.00 84.44 77 ASN A C 1
ATOM 595 O O . ASN A 1 77 ? 1.341 2.583 -4.229 1.00 84.44 77 ASN A O 1
ATOM 599 N N . LEU A 1 78 ? 1.727 3.716 -2.313 1.00 83.00 78 LEU A N 1
ATOM 600 C CA . LEU A 1 78 ? 2.119 4.982 -2.923 1.00 83.00 78 LEU A CA 1
ATOM 601 C C . LEU A 1 78 ? 3.647 5.061 -2.929 1.00 83.00 78 LEU A C 1
ATOM 603 O O . LEU A 1 78 ? 4.279 4.851 -1.895 1.00 83.00 78 LEU A O 1
ATOM 607 N N . ARG A 1 79 ? 4.254 5.330 -4.088 1.00 84.56 79 ARG A N 1
ATOM 608 C CA . ARG A 1 79 ? 5.707 5.517 -4.220 1.00 84.56 79 ARG A CA 1
ATOM 609 C C . ARG A 1 79 ? 5.995 6.939 -4.658 1.00 84.56 79 ARG A C 1
ATOM 611 O O . ARG A 1 79 ? 5.478 7.364 -5.684 1.00 84.56 79 ARG A O 1
ATOM 618 N N . VAL A 1 80 ? 6.872 7.616 -3.931 1.00 83.69 80 VAL A N 1
ATOM 619 C CA . VAL A 1 80 ? 7.273 8.997 -4.215 1.00 83.69 80 VAL A CA 1
ATOM 620 C C . VAL A 1 80 ? 8.793 9.111 -4.256 1.00 83.69 80 VAL A C 1
ATOM 622 O O . VAL A 1 80 ? 9.507 8.328 -3.624 1.00 83.69 80 VAL A O 1
ATOM 625 N N . LYS A 1 81 ? 9.295 10.088 -5.009 1.00 86.94 81 LYS A N 1
ATOM 626 C CA . LYS A 1 81 ? 10.651 10.621 -4.849 1.00 86.94 81 LYS A CA 1
ATOM 627 C C . LYS A 1 81 ? 10.509 11.800 -3.889 1.00 86.94 81 LYS A C 1
ATOM 629 O O . LYS A 1 81 ? 9.873 12.782 -4.251 1.00 86.94 81 LYS A O 1
ATOM 634 N N . GLY A 1 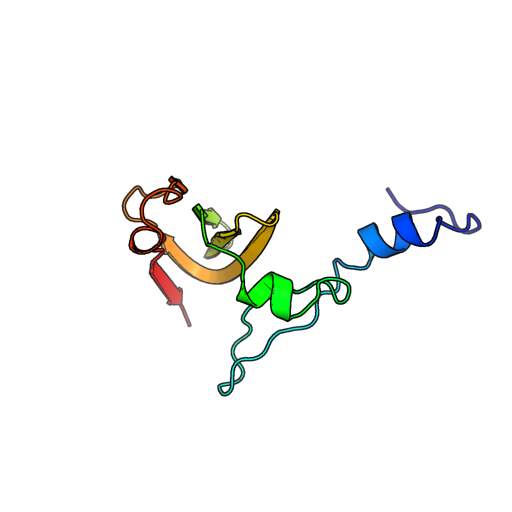82 ? 10.944 11.646 -2.648 1.00 89.31 82 GLY A N 1
ATOM 635 C CA . GLY A 1 82 ? 10.348 12.419 -1.565 1.00 89.31 82 GLY A CA 1
ATOM 636 C C . GLY A 1 82 ? 10.606 11.856 -0.178 1.00 89.31 82 GLY A C 1
ATOM 637 O O . GLY A 1 82 ? 11.434 10.956 -0.014 1.00 89.31 82 GLY A O 1
ATOM 638 N N . SER A 1 83 ? 9.834 12.350 0.786 1.00 89.88 83 SER A N 1
ATOM 639 C CA . SER A 1 83 ? 9.700 11.807 2.139 1.00 89.88 83 SER A CA 1
ATOM 640 C C . SER A 1 83 ? 8.306 11.192 2.317 1.00 89.88 83 SER A C 1
ATOM 642 O O . SER A 1 83 ? 7.350 11.585 1.652 1.00 89.88 83 SER A O 1
ATOM 644 N N . CYS A 1 84 ? 8.182 10.192 3.190 1.00 90.12 84 CYS A N 1
ATOM 645 C CA . CYS A 1 84 ? 6.895 9.733 3.707 1.00 90.12 84 CYS A CA 1
ATOM 646 C C . CYS A 1 84 ? 7.062 9.358 5.174 1.00 90.12 84 CYS A C 1
ATOM 648 O O . CYS A 1 84 ? 7.997 8.629 5.513 1.00 90.12 84 CYS A O 1
ATOM 650 N N . GLU A 1 85 ? 6.127 9.778 6.016 1.00 92.44 85 GLU A N 1
ATOM 651 C CA . GLU A 1 85 ? 6.148 9.500 7.447 1.00 92.44 85 GLU A CA 1
ATOM 652 C C . GLU A 1 85 ? 4.739 9.312 8.021 1.00 92.44 85 GLU A C 1
ATOM 654 O O . GLU A 1 85 ? 3.771 9.957 7.618 1.00 92.44 85 GLU A O 1
ATOM 659 N N . THR A 1 86 ? 4.628 8.383 8.968 1.00 91.19 86 THR A N 1
ATOM 660 C CA . THR A 1 86 ? 3.474 8.248 9.866 1.00 91.19 86 THR A CA 1
ATOM 661 C C . THR A 1 86 ? 3.718 9.056 11.142 1.00 91.19 86 THR A C 1
ATOM 663 O O . THR A 1 86 ? 4.863 9.403 11.431 1.00 91.19 86 THR A O 1
ATOM 666 N N . ALA A 1 87 ? 2.688 9.259 11.974 1.00 84.81 87 ALA A N 1
ATOM 667 C CA . ALA A 1 87 ? 2.851 9.894 13.293 1.00 84.81 87 ALA A CA 1
ATOM 668 C C . ALA A 1 87 ? 3.984 9.250 14.127 1.00 84.81 87 ALA A C 1
ATOM 670 O O . ALA A 1 87 ? 4.802 9.957 14.710 1.00 84.81 87 ALA A O 1
ATOM 671 N N . ASP A 1 88 ? 4.106 7.918 14.067 1.00 81.94 88 ASP A N 1
ATOM 672 C CA . ASP A 1 88 ? 5.135 7.156 14.795 1.00 81.94 88 ASP A CA 1
ATOM 673 C C . ASP A 1 88 ? 6.409 6.854 13.973 1.00 81.94 88 ASP A C 1
ATOM 675 O O . ASP A 1 88 ? 7.231 6.024 14.366 1.00 81.94 88 ASP A O 1
ATOM 679 N N . ARG A 1 89 ? 6.587 7.490 12.803 1.00 74.88 89 ARG A N 1
ATOM 680 C CA . ARG A 1 89 ? 7.716 7.289 11.861 1.00 74.88 89 ARG A CA 1
ATOM 681 C C . ARG A 1 89 ? 7.967 5.843 11.401 1.00 74.88 89 ARG A C 1
ATOM 683 O O . ARG A 1 89 ? 9.063 5.527 10.935 1.00 74.88 89 ARG A O 1
ATOM 690 N N . GLN A 1 90 ? 6.990 4.951 11.533 1.00 78.00 90 GLN A N 1
ATOM 691 C CA . GLN A 1 90 ? 7.117 3.541 11.161 1.00 78.00 90 GLN A CA 1
ATOM 692 C C . GLN A 1 90 ? 5.785 2.992 10.640 1.00 78.00 90 GLN A C 1
ATOM 694 O O . GLN A 1 90 ? 5.395 3.274 9.506 1.00 78.00 90 GLN A O 1
ATOM 699 N N . LYS A 1 91 ? 5.117 2.176 11.462 1.00 89.25 91 LYS A N 1
ATOM 700 C CA . LYS A 1 91 ? 3.865 1.495 11.175 1.00 89.25 91 LYS A CA 1
ATOM 701 C C . LYS A 1 91 ? 2.855 1.870 12.246 1.00 89.25 91 LYS A C 1
ATOM 703 O O . LYS A 1 91 ? 3.133 1.690 13.426 1.00 89.25 91 LYS A O 1
ATOM 708 N N . ILE A 1 92 ? 1.678 2.302 11.819 1.00 92.38 92 ILE A N 1
ATOM 709 C CA . ILE A 1 92 ? 0.520 2.472 12.691 1.00 92.38 92 ILE A CA 1
ATOM 710 C C . ILE A 1 92 ? -0.389 1.263 12.485 1.00 92.38 92 ILE A C 1
ATOM 712 O O . ILE A 1 92 ? -0.775 0.960 11.353 1.00 92.38 92 ILE A O 1
ATOM 716 N N . ASP A 1 93 ? -0.707 0.570 13.577 1.00 92.75 93 ASP A N 1
ATOM 717 C CA . ASP A 1 93 ? -1.848 -0.340 13.630 1.00 92.75 93 ASP A CA 1
ATOM 718 C C . ASP A 1 93 ? -3.080 0.467 14.034 1.00 92.75 93 ASP A C 1
ATOM 720 O O . ASP A 1 93 ? -3.121 1.097 15.089 1.00 92.75 93 ASP A O 1
ATOM 724 N N . CYS A 1 94 ? -4.058 0.499 13.147 1.00 92.06 94 CYS A N 1
ATOM 725 C CA . CYS A 1 94 ? -5.232 1.351 13.242 1.00 92.06 94 CYS A CA 1
ATOM 726 C C . CYS A 1 94 ? -6.510 0.530 13.035 1.00 92.06 94 CYS A C 1
ATOM 728 O O . CYS A 1 94 ? -7.555 1.071 12.683 1.00 92.06 94 CYS A O 1
ATOM 730 N N . GLN A 1 95 ? -6.453 -0.780 13.311 1.00 91.88 95 GLN A N 1
ATOM 731 C CA . GLN A 1 95 ? -7.595 -1.687 13.197 1.00 91.88 95 GLN A CA 1
ATOM 732 C C . GLN A 1 95 ? -8.811 -1.231 14.028 1.00 91.88 95 GLN A C 1
ATOM 734 O O . GLN A 1 95 ? -9.952 -1.431 13.610 1.00 91.88 95 GLN A O 1
ATOM 739 N N . ASN A 1 96 ? -8.574 -0.600 15.184 1.00 90.69 96 ASN A N 1
ATOM 740 C CA . ASN A 1 96 ? -9.628 -0.122 16.087 1.00 90.69 96 ASN A CA 1
ATOM 741 C C . ASN A 1 96 ? -10.134 1.292 15.756 1.00 90.69 96 ASN A C 1
ATOM 743 O O . ASN A 1 96 ? -11.264 1.626 16.105 1.00 90.69 96 ASN A O 1
ATOM 747 N N . ASP A 1 97 ? -9.322 2.112 15.084 1.00 90.25 97 ASP A N 1
ATOM 748 C CA . ASP A 1 97 ? -9.706 3.444 14.612 1.00 90.25 97 ASP A CA 1
ATOM 749 C C . ASP A 1 97 ? -9.067 3.720 13.241 1.00 90.25 97 ASP A C 1
ATOM 751 O O . ASP A 1 97 ? -7.955 4.255 13.159 1.00 90.25 97 ASP A O 1
ATOM 755 N N . PRO A 1 98 ? -9.772 3.379 12.145 1.00 87.50 98 PRO A N 1
ATOM 756 C CA . PRO A 1 98 ? -9.270 3.557 10.786 1.00 87.50 98 PRO A CA 1
ATOM 757 C C . PRO A 1 98 ? -8.876 4.999 10.443 1.00 87.50 98 PRO A C 1
ATOM 759 O O . PRO A 1 98 ? -8.105 5.218 9.511 1.00 87.50 98 PRO A O 1
ATOM 762 N N . LYS A 1 99 ? -9.378 6.001 11.182 1.00 88.19 99 LYS A N 1
ATOM 763 C CA . LYS A 1 99 ? -9.023 7.410 10.958 1.00 88.19 99 LYS A CA 1
ATOM 764 C C . LYS A 1 99 ? -7.586 7.725 11.367 1.00 88.19 99 LYS A C 1
ATOM 766 O O . LYS A 1 99 ? -7.045 8.725 10.910 1.00 88.19 99 LYS A O 1
ATOM 771 N N . LEU A 1 100 ? -6.969 6.878 12.192 1.00 89.94 100 LEU A N 1
ATOM 772 C CA . LEU A 1 100 ? -5.565 6.995 12.583 1.00 89.94 100 LEU A CA 1
ATOM 773 C C . LEU A 1 100 ? -4.608 6.436 11.521 1.00 89.94 100 LEU A C 1
ATOM 775 O O . LEU A 1 100 ? -3.400 6.639 11.632 1.00 89.94 100 LEU A O 1
ATOM 779 N N . CYS A 1 101 ? -5.114 5.759 10.482 1.00 91.50 101 CYS A N 1
ATOM 780 C CA . CYS A 1 101 ? -4.303 5.230 9.386 1.00 91.50 101 CYS A CA 1
ATOM 781 C C . CYS A 1 101 ? -3.828 6.341 8.434 1.00 91.50 101 CYS A C 1
ATOM 783 O O . CYS A 1 101 ? -4.232 6.397 7.271 1.00 91.50 101 CYS A O 1
ATOM 785 N N . VAL A 1 102 ? -2.973 7.237 8.924 1.00 91.06 102 VAL A N 1
ATOM 786 C CA . VAL A 1 102 ? -2.488 8.398 8.174 1.00 91.06 102 VAL A CA 1
ATOM 787 C C . VAL A 1 102 ? -0.984 8.291 7.934 1.00 91.06 102 VAL A C 1
ATOM 789 O O . VAL A 1 102 ? -0.201 8.037 8.850 1.00 91.06 102 VAL A O 1
ATOM 792 N N . ALA A 1 103 ? -0.590 8.525 6.684 1.00 91.25 103 ALA A N 1
ATOM 793 C CA . ALA A 1 103 ? 0.783 8.804 6.290 1.00 91.25 103 ALA A CA 1
ATOM 794 C C . ALA A 1 103 ? 0.811 10.111 5.497 1.00 91.25 103 ALA A C 1
ATOM 796 O O . ALA A 1 103 ? -0.037 10.332 4.632 1.00 91.25 103 ALA A O 1
ATOM 797 N N . THR A 1 104 ? 1.803 10.945 5.778 1.00 91.56 104 THR A N 1
ATOM 798 C CA . THR A 1 104 ? 2.062 12.190 5.057 1.00 91.56 104 THR A CA 1
ATOM 799 C C . THR A 1 104 ? 3.273 11.975 4.166 1.00 91.56 104 THR A C 1
ATOM 801 O O . THR A 1 104 ? 4.288 11.467 4.637 1.00 91.56 104 THR A O 1
ATOM 804 N N . CYS A 1 105 ? 3.174 12.336 2.888 1.00 89.12 105 CYS A N 1
ATOM 805 C CA . CYS A 1 105 ? 4.282 12.247 1.943 1.00 89.12 105 CYS A CA 1
ATOM 806 C C . CYS A 1 105 ? 4.531 13.602 1.283 1.00 89.12 105 CYS A C 1
ATOM 808 O O . CYS A 1 105 ? 3.595 14.212 0.770 1.00 89.12 105 CYS A O 1
ATOM 810 N N . GLU A 1 106 ? 5.789 14.033 1.248 1.00 89.06 106 GLU A N 1
ATOM 811 C CA . GLU A 1 106 ? 6.224 15.196 0.475 1.00 89.06 106 GLU A CA 1
ATOM 812 C 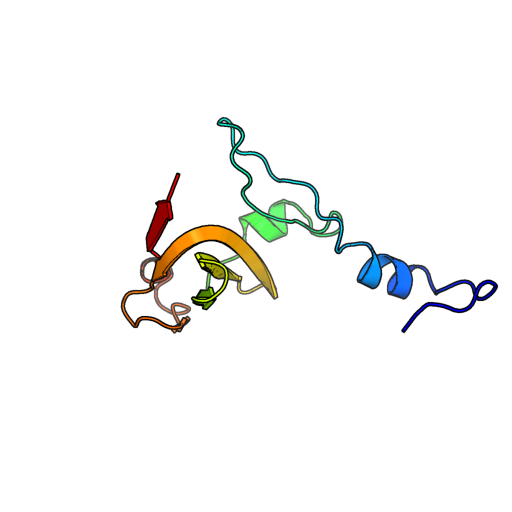C . GLU A 1 106 ? 6.878 14.717 -0.817 1.00 89.06 106 GLU A C 1
ATOM 814 O O . GLU A 1 106 ? 7.683 13.783 -0.807 1.00 89.06 106 GLU A O 1
ATOM 819 N N . ILE A 1 107 ? 6.540 15.353 -1.936 1.00 86.12 107 ILE A N 1
ATOM 820 C CA . ILE A 1 107 ? 7.080 15.011 -3.252 1.00 86.12 107 ILE A CA 1
ATOM 821 C C . ILE A 1 107 ? 8.131 16.056 -3.620 1.00 86.12 107 ILE A C 1
ATOM 823 O O . ILE A 1 107 ? 7.858 17.253 -3.584 1.00 86.12 107 ILE A O 1
ATOM 827 N N . TYR A 1 108 ? 9.331 15.600 -3.974 1.00 77.88 108 TYR A N 1
ATOM 828 C CA . TYR A 1 108 ? 10.390 16.456 -4.496 1.00 77.88 108 TYR A CA 1
ATOM 829 C C . TYR A 1 108 ? 10.351 16.397 -6.024 1.00 77.88 108 TYR A C 1
ATOM 831 O O . TYR A 1 108 ? 10.595 15.331 -6.604 1.00 77.88 108 TYR A O 1
ATOM 839 N N . GLU A 1 109 ? 10.028 17.528 -6.655 1.00 62.28 109 GLU A N 1
ATOM 840 C CA . GLU A 1 109 ? 10.103 17.707 -8.114 1.00 62.28 109 GLU A CA 1
ATOM 841 C C . GLU A 1 109 ? 11.553 17.574 -8.623 1.00 62.28 109 GLU A C 1
ATOM 843 O O . GLU A 1 109 ? 12.479 18.164 -8.019 1.00 62.28 109 GLU A O 1
#

Organism: NCBI:txid28181